Protein AF-A0A1Y2HXI1-F1 (afdb_monomer_lite)

InterPro domains:
  IPR000182 GNAT domain [PS51186] (5-114)
  IPR016181 Acyl-CoA N-acyltransferase [SSF55729] (1-112)

Structure (mmCIF, N/CA/C/O backbone):
data_AF-A0A1Y2HXI1-F1
#
_entry.id   AF-A0A1Y2HXI1-F1
#
loop_
_atom_site.group_PDB
_atom_site.id
_atom_site.type_symbol
_atom_site.label_atom_id
_atom_site.label_alt_id
_atom_site.label_comp_id
_atom_site.label_asym_id
_atom_site.label_entity_id
_atom_site.label_seq_id
_atom_site.pdbx_PDB_ins_code
_atom_site.Cartn_x
_atom_site.Cartn_y
_atom_site.Cartn_z
_atom_site.occupancy
_atom_site.B_iso_or_equiv
_atom_site.auth_seq_id
_atom_site.auth_comp_id
_atom_site.auth_asym_id
_atom_site.auth_atom_id
_atom_site.pdbx_PDB_model_num
ATOM 1 N N . MET A 1 1 ? -7.836 18.933 10.963 1.00 43.09 1 MET A N 1
ATOM 2 C CA . MET A 1 1 ? -6.425 18.506 11.028 1.00 43.09 1 MET A CA 1
ATOM 3 C C . MET A 1 1 ? -6.051 18.004 9.646 1.00 43.09 1 MET A C 1
ATOM 5 O O . MET A 1 1 ? -6.584 16.990 9.224 1.00 43.09 1 MET A O 1
ATOM 9 N N . THR A 1 2 ? -5.264 18.759 8.885 1.00 49.88 2 THR A N 1
ATOM 10 C CA . THR A 1 2 ? -4.717 18.290 7.604 1.00 49.88 2 THR A CA 1
ATOM 11 C C . THR A 1 2 ? -3.585 17.320 7.914 1.00 49.88 2 THR A C 1
ATOM 13 O O . THR A 1 2 ? -2.465 17.752 8.171 1.00 49.88 2 THR A O 1
ATOM 16 N N . SER A 1 3 ? -3.888 16.024 7.975 1.00 58.94 3 SER A N 1
ATOM 17 C CA . SER A 1 3 ? -2.860 14.986 8.052 1.00 58.94 3 SER A CA 1
ATOM 18 C C . SER A 1 3 ? -2.006 15.048 6.789 1.00 58.94 3 SER A C 1
ATOM 20 O O . SER A 1 3 ? -2.489 14.790 5.686 1.00 58.94 3 SER A O 1
ATOM 22 N N . THR A 1 4 ? -0.743 15.436 6.937 1.00 82.81 4 THR A N 1
ATOM 23 C CA . THR A 1 4 ? 0.243 15.363 5.856 1.00 82.81 4 THR A CA 1
ATOM 24 C C . THR A 1 4 ? 0.598 13.895 5.643 1.00 82.81 4 THR A C 1
ATOM 26 O O . THR A 1 4 ? 0.971 13.214 6.593 1.00 82.81 4 THR A O 1
ATOM 29 N N . VAL A 1 5 ? 0.481 13.403 4.410 1.00 88.50 5 VAL A N 1
ATOM 30 C CA . VAL A 1 5 ? 0.823 12.020 4.045 1.00 88.50 5 VAL A CA 1
ATOM 31 C C . VAL A 1 5 ? 2.219 11.989 3.432 1.00 88.50 5 VAL A C 1
ATOM 33 O O . VAL A 1 5 ? 2.502 12.756 2.511 1.00 88.50 5 VAL A O 1
ATOM 36 N N . SER A 1 6 ? 3.073 11.089 3.915 1.00 90.81 6 SER A N 1
ATOM 37 C CA . SER A 1 6 ? 4.377 10.788 3.325 1.00 90.81 6 SER A CA 1
ATOM 38 C C . SER A 1 6 ? 4.321 9.461 2.576 1.00 90.81 6 SER A C 1
ATOM 40 O O . SER A 1 6 ? 3.695 8.504 3.032 1.00 90.81 6 SER A O 1
ATOM 42 N N . TYR A 1 7 ? 4.991 9.404 1.428 1.00 91.38 7 TYR A N 1
ATOM 43 C CA . TYR A 1 7 ? 5.077 8.217 0.585 1.00 91.38 7 TYR A CA 1
ATOM 44 C C . TYR A 1 7 ? 6.536 7.811 0.451 1.00 91.38 7 TYR A C 1
ATOM 46 O O . TYR A 1 7 ? 7.392 8.654 0.178 1.00 91.38 7 TYR A O 1
ATOM 54 N N . ARG A 1 8 ? 6.820 6.519 0.592 1.00 91.44 8 ARG A N 1
ATOM 55 C CA . ARG A 1 8 ? 8.173 5.982 0.421 1.00 91.44 8 ARG A CA 1
ATOM 56 C C . ARG A 1 8 ? 8.167 4.656 -0.318 1.00 91.44 8 ARG A C 1
ATOM 58 O O . ARG A 1 8 ? 7.210 3.886 -0.237 1.00 91.44 8 ARG A O 1
ATOM 65 N N . HIS A 1 9 ? 9.247 4.439 -1.060 1.00 92.38 9 HIS A N 1
ATOM 66 C CA . HIS A 1 9 ? 9.576 3.154 -1.657 1.00 92.38 9 HIS A CA 1
ATOM 67 C C . HIS A 1 9 ? 10.152 2.246 -0.569 1.00 92.38 9 HIS A C 1
ATOM 69 O O . HIS A 1 9 ? 11.046 2.663 0.168 1.00 92.38 9 HIS A O 1
ATOM 75 N N . ILE A 1 10 ? 9.615 1.038 -0.459 1.00 92.50 10 ILE A N 1
ATOM 76 C CA . ILE A 1 10 ? 10.016 0.063 0.548 1.00 92.50 10 ILE A CA 1
ATOM 77 C C . ILE A 1 10 ? 11.309 -0.601 0.089 1.00 92.50 10 ILE A C 1
ATOM 79 O O . ILE A 1 10 ? 11.353 -1.250 -0.951 1.00 92.50 10 ILE A O 1
ATOM 83 N N . THR A 1 11 ? 12.361 -0.447 0.885 1.00 88.75 11 THR A N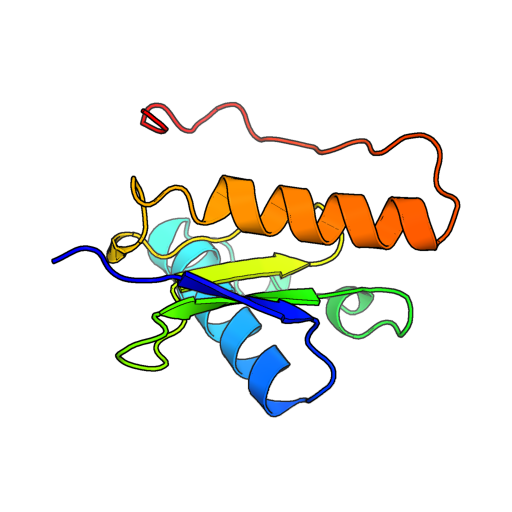 1
ATOM 84 C CA . THR A 1 11 ? 13.659 -1.102 0.662 1.00 88.75 11 THR A CA 1
ATOM 85 C C . THR A 1 11 ? 14.117 -1.924 1.865 1.00 88.75 11 THR A C 1
ATOM 87 O O . THR A 1 11 ? 15.167 -2.561 1.805 1.00 88.75 11 THR A O 1
ATOM 90 N N . THR A 1 12 ? 13.343 -1.921 2.955 1.00 90.88 12 THR A N 1
ATOM 91 C CA . THR A 1 12 ? 13.643 -2.620 4.209 1.00 90.88 12 THR A CA 1
ATOM 92 C C . THR A 1 12 ? 12.561 -3.650 4.529 1.00 90.88 12 THR A C 1
ATOM 94 O O . THR A 1 12 ? 11.398 -3.485 4.158 1.00 90.88 12 THR A O 1
ATOM 97 N N . GLU A 1 13 ? 12.932 -4.712 5.250 1.00 90.12 13 GLU A N 1
ATOM 98 C CA . GLU A 1 13 ? 11.977 -5.740 5.694 1.00 90.12 13 GLU A CA 1
ATOM 99 C C . GLU A 1 13 ? 10.945 -5.168 6.682 1.00 90.12 13 GLU A C 1
ATOM 101 O O . GLU A 1 13 ? 9.792 -5.582 6.677 1.00 90.12 13 GLU A O 1
ATOM 106 N N . GLU A 1 14 ? 11.326 -4.177 7.490 1.00 90.81 14 GLU A N 1
ATOM 107 C CA . GLU A 1 14 ? 10.436 -3.504 8.447 1.00 90.81 14 GLU A CA 1
ATOM 108 C C . GLU A 1 14 ? 9.275 -2.790 7.740 1.00 90.81 14 GLU A C 1
ATOM 110 O O . GLU A 1 14 ? 8.109 -2.967 8.097 1.00 90.81 14 GLU A O 1
ATOM 115 N N . ASP A 1 15 ? 9.575 -2.025 6.686 1.00 91.06 15 ASP A N 1
ATOM 116 C CA . ASP A 1 15 ? 8.546 -1.350 5.896 1.00 91.06 15 ASP A CA 1
ATOM 117 C C . ASP A 1 15 ? 7.701 -2.365 5.108 1.00 91.06 15 ASP A C 1
ATOM 119 O O . ASP A 1 15 ? 6.490 -2.176 4.961 1.00 91.06 15 ASP A O 1
ATOM 123 N N . LEU A 1 16 ? 8.302 -3.473 4.656 1.00 90.81 16 LEU A N 1
ATOM 124 C CA . LEU A 1 16 ? 7.576 -4.559 3.993 1.00 90.81 16 LEU A CA 1
ATOM 125 C C . LEU A 1 16 ? 6.567 -5.224 4.941 1.00 90.81 16 LEU A C 1
ATOM 127 O O . LEU A 1 16 ? 5.421 -5.460 4.559 1.00 90.81 16 LEU A O 1
ATOM 131 N N . GLN A 1 17 ? 6.950 -5.460 6.197 1.00 92.12 17 GLN A N 1
ATOM 132 C CA . GLN A 1 17 ? 6.040 -5.967 7.225 1.00 92.12 17 GLN A CA 1
ATOM 133 C C . GLN A 1 17 ? 4.896 -4.985 7.509 1.00 92.12 17 GLN A C 1
ATOM 135 O O . GLN A 1 17 ? 3.746 -5.410 7.642 1.00 92.12 17 GLN A O 1
ATOM 140 N N . LEU A 1 18 ? 5.168 -3.674 7.526 1.00 92.50 18 LEU A N 1
ATOM 141 C CA . LEU A 1 18 ? 4.116 -2.659 7.636 1.00 92.50 18 LEU A CA 1
ATOM 142 C C . LEU A 1 18 ? 3.143 -2.726 6.451 1.00 92.50 18 LEU A C 1
ATOM 144 O O . LEU A 1 18 ? 1.929 -2.731 6.660 1.00 92.50 18 LEU A O 1
ATOM 148 N N . ALA A 1 19 ? 3.638 -2.846 5.219 1.00 92.19 19 ALA A N 1
ATOM 149 C CA . ALA A 1 19 ? 2.783 -3.033 4.048 1.00 92.19 19 ALA A CA 1
ATOM 150 C C . ALA A 1 19 ? 1.923 -4.305 4.147 1.00 92.19 19 ALA A C 1
ATOM 152 O O . ALA A 1 19 ? 0.716 -4.257 3.893 1.00 92.19 19 ALA A O 1
ATOM 153 N N . PHE A 1 20 ? 2.501 -5.428 4.576 1.00 92.44 20 PHE A N 1
ATOM 154 C CA . PHE A 1 20 ? 1.748 -6.667 4.770 1.00 92.44 20 PHE A CA 1
ATOM 155 C C . PHE A 1 20 ? 0.681 -6.547 5.855 1.00 92.44 20 PHE A C 1
ATOM 157 O O . PHE A 1 20 ? -0.436 -7.002 5.630 1.00 92.44 20 PHE A O 1
ATOM 164 N N . SER A 1 21 ? 0.953 -5.857 6.966 1.00 93.25 21 SER A N 1
ATOM 165 C CA . SER A 1 21 ? -0.065 -5.629 8.001 1.00 93.25 21 SER A CA 1
ATOM 166 C C . SER A 1 21 ? -1.263 -4.816 7.490 1.00 93.25 21 SER A C 1
ATOM 168 O O . SER A 1 21 ? -2.408 -5.122 7.819 1.00 93.25 21 SER A O 1
ATOM 170 N N . VAL A 1 22 ? -1.030 -3.826 6.616 1.00 92.94 22 VAL A N 1
ATOM 171 C CA . VAL A 1 22 ? -2.114 -3.081 5.954 1.00 92.94 22 VAL A CA 1
ATOM 172 C C . VAL A 1 22 ? -2.923 -3.996 5.035 1.00 92.94 22 VAL A C 1
ATOM 174 O O . VAL A 1 22 ? -4.152 -3.919 5.021 1.00 92.94 22 VAL A O 1
ATOM 177 N N . ARG A 1 23 ? -2.255 -4.857 4.260 1.00 93.06 23 ARG A N 1
ATOM 178 C CA . ARG A 1 23 ? -2.918 -5.815 3.362 1.00 93.06 23 ARG A CA 1
ATOM 179 C C . ARG A 1 23 ? -3.725 -6.850 4.130 1.00 93.06 23 ARG A C 1
ATOM 181 O O . ARG A 1 23 ? -4.855 -7.120 3.748 1.00 93.06 23 ARG A O 1
ATOM 188 N N . GLU A 1 24 ? -3.203 -7.367 5.234 1.00 92.56 24 GLU A N 1
ATOM 189 C CA . GLU A 1 24 ? -3.933 -8.281 6.108 1.00 92.56 24 GLU A CA 1
ATOM 190 C C . GLU A 1 24 ? -5.204 -7.618 6.661 1.00 92.56 24 GLU A C 1
ATOM 192 O O . GLU A 1 24 ? -6.293 -8.179 6.575 1.00 92.56 24 GLU A O 1
ATOM 197 N N . GLU A 1 25 ? -5.110 -6.381 7.152 1.00 92.88 25 GLU A N 1
ATOM 198 C CA . GLU A 1 25 ? -6.277 -5.656 7.661 1.00 92.88 25 GLU A CA 1
ATOM 199 C C . GLU A 1 25 ? -7.350 -5.451 6.573 1.00 92.88 25 GLU A C 1
ATOM 201 O O . GLU A 1 25 ? -8.541 -5.651 6.811 1.00 92.88 25 GLU A O 1
ATOM 206 N N . VAL A 1 26 ? -6.939 -5.088 5.355 1.00 90.75 26 VAL A N 1
ATOM 207 C CA . VAL A 1 26 ? -7.858 -4.713 4.266 1.00 90.75 26 VAL A CA 1
ATOM 208 C C . VAL A 1 26 ? -8.386 -5.911 3.473 1.00 90.75 26 VAL A C 1
ATOM 210 O O . VAL A 1 26 ? -9.542 -5.898 3.047 1.00 90.75 26 VAL A O 1
ATOM 213 N N . PHE A 1 27 ? -7.558 -6.915 3.204 1.00 88.56 27 PHE A N 1
ATOM 214 C CA . PHE A 1 27 ? -7.928 -8.063 2.376 1.00 88.56 27 PHE A CA 1
ATOM 215 C C . PHE A 1 27 ? -8.373 -9.243 3.228 1.00 88.56 27 PHE A C 1
ATOM 217 O O . PHE A 1 27 ? -9.451 -9.778 2.984 1.00 88.56 27 PHE A O 1
ATOM 224 N N . VAL A 1 28 ? -7.613 -9.603 4.264 1.00 90.56 28 VAL A N 1
ATOM 225 C CA . VAL A 1 28 ? -7.960 -10.745 5.118 1.00 90.56 28 VAL A CA 1
ATOM 226 C C . VAL A 1 28 ? -9.110 -10.392 6.048 1.00 90.56 28 VAL A C 1
ATOM 228 O O . VAL A 1 28 ? -10.152 -11.037 6.006 1.00 90.56 28 VAL A O 1
ATOM 231 N N . LYS A 1 29 ? -8.964 -9.351 6.871 1.00 90.81 29 LYS A N 1
ATOM 232 C CA . LYS A 1 29 ? -9.964 -9.055 7.909 1.00 90.81 29 LYS A CA 1
ATOM 233 C C . LYS A 1 29 ? -11.204 -8.362 7.355 1.00 90.81 29 LYS A C 1
ATOM 235 O O . LYS A 1 29 ? -12.318 -8.732 7.708 1.00 90.81 29 LYS A O 1
ATOM 240 N N . GLU A 1 30 ? -11.034 -7.358 6.495 1.00 89.44 30 GLU A N 1
ATOM 241 C CA . GLU A 1 30 ? -12.173 -6.604 5.956 1.00 89.44 30 GLU A CA 1
ATOM 242 C C . GLU A 1 30 ? -12.857 -7.317 4.778 1.00 89.44 30 GLU A C 1
ATOM 244 O O . GLU A 1 30 ? -14.086 -7.362 4.729 1.00 89.44 30 GLU A O 1
ATOM 249 N N . GLN A 1 31 ? -12.095 -7.872 3.831 1.00 87.00 31 GLN A N 1
ATOM 250 C CA . GLN A 1 31 ? -12.654 -8.516 2.630 1.00 87.00 31 GLN A CA 1
ATOM 251 C C . GLN A 1 31 ? -12.778 -10.042 2.748 1.00 87.00 31 GLN A C 1
ATOM 253 O O . GLN A 1 31 ? -13.282 -10.670 1.821 1.00 87.00 31 GLN A O 1
ATOM 258 N N . ASN A 1 32 ? -12.389 -10.635 3.884 1.00 89.19 32 ASN A N 1
ATOM 259 C CA . ASN A 1 32 ? -12.442 -12.082 4.132 1.00 89.19 32 ASN A CA 1
ATOM 260 C C . ASN A 1 32 ? -11.66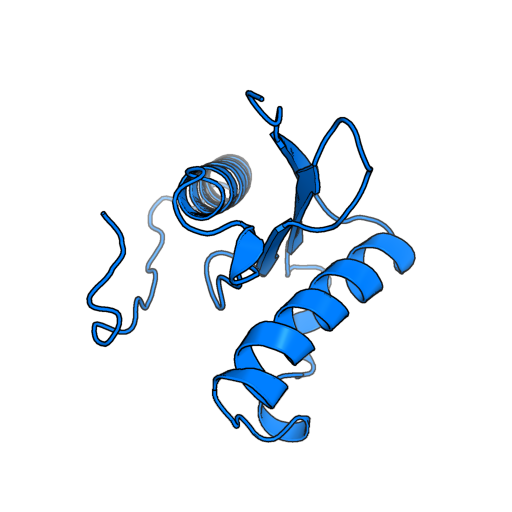8 -12.915 3.090 1.00 89.19 32 ASN A C 1
ATOM 262 O O . ASN A 1 32 ? -12.045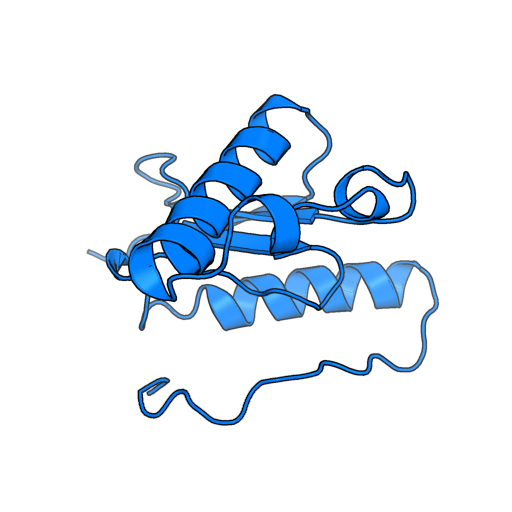 -14.046 2.786 1.00 89.19 32 ASN A O 1
ATOM 266 N N . CYS A 1 33 ? -10.584 -12.362 2.535 1.00 87.69 33 CYS A N 1
ATOM 267 C CA . CYS A 1 33 ? -9.649 -13.105 1.695 1.00 87.69 33 CYS A CA 1
ATOM 268 C C . CYS A 1 33 ? -8.855 -14.094 2.568 1.00 87.69 33 CYS A C 1
ATOM 270 O O . CYS A 1 33 ? -8.327 -13.685 3.606 1.00 87.69 33 CYS A O 1
ATOM 272 N N . PRO A 1 34 ? -8.729 -15.376 2.191 1.00 90.44 34 PRO A N 1
ATOM 273 C CA . PRO A 1 34 ? -7.873 -16.303 2.921 1.00 90.44 34 PRO A CA 1
ATOM 274 C C . PRO A 1 34 ? -6.417 -15.794 2.956 1.00 90.44 34 PRO A C 1
ATOM 276 O O . PRO A 1 34 ? -5.889 -15.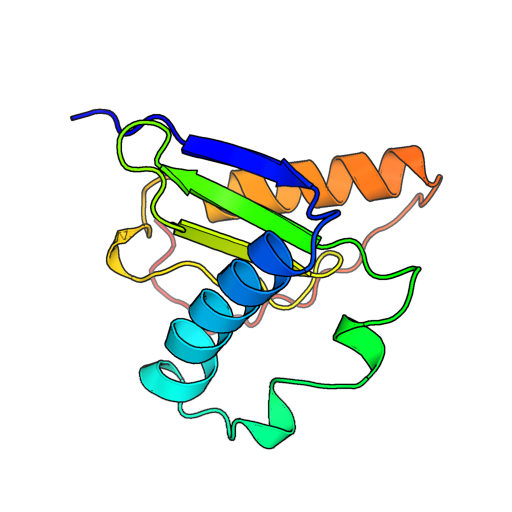438 1.898 1.00 90.44 34 PRO A O 1
ATOM 279 N N . PRO A 1 35 ? -5.743 -15.757 4.123 1.00 86.88 35 PRO A N 1
ATOM 280 C CA . PRO A 1 35 ? -4.361 -15.276 4.236 1.00 86.88 35 PRO A CA 1
ATOM 281 C C . PRO A 1 35 ? -3.396 -15.946 3.253 1.00 86.88 35 PRO A C 1
ATOM 283 O O . PRO A 1 35 ? -2.543 -15.287 2.663 1.00 86.88 35 PRO A O 1
ATOM 286 N N . GLU A 1 36 ? -3.561 -17.249 3.033 1.00 87.38 36 GLU A N 1
ATOM 287 C CA . GLU A 1 36 ? -2.762 -18.047 2.102 1.00 87.38 36 GLU A CA 1
ATOM 288 C C . GLU A 1 36 ? -2.964 -17.673 0.627 1.00 87.38 36 GLU A C 1
ATOM 290 O O . GLU A 1 36 ? -2.135 -18.017 -0.210 1.00 87.38 36 GLU A O 1
ATOM 295 N N . SER A 1 37 ? -4.069 -16.998 0.303 1.00 84.00 37 SER A N 1
ATOM 296 C CA . SER A 1 37 ? -4.366 -16.498 -1.044 1.00 84.00 37 SER A CA 1
ATOM 297 C C . SER A 1 37 ? -3.902 -15.055 -1.246 1.00 84.00 37 SER A C 1
ATOM 299 O O . SER A 1 37 ? -3.725 -14.629 -2.385 1.00 84.00 37 SER A O 1
ATOM 301 N N . GLU A 1 38 ? -3.716 -14.301 -0.159 1.00 85.69 38 GLU A N 1
ATOM 302 C CA . GLU A 1 38 ? -3.285 -12.903 -0.213 1.00 85.69 38 GLU A CA 1
ATOM 303 C C . GLU A 1 38 ? -1.773 -12.767 -0.420 1.00 85.69 38 GLU A C 1
ATOM 305 O O . GLU A 1 38 ? -1.335 -11.921 -1.201 1.00 85.69 38 GLU A O 1
ATOM 310 N N . PHE A 1 39 ? -0.978 -13.580 0.279 1.00 85.38 39 PHE A N 1
ATOM 311 C CA . PHE A 1 39 ? 0.481 -13.503 0.237 1.00 85.38 39 PHE A CA 1
ATOM 312 C C . PHE A 1 39 ? 1.058 -14.592 -0.662 1.00 85.38 39 PHE A C 1
ATOM 314 O O . PHE A 1 39 ? 0.846 -15.781 -0.429 1.00 85.38 39 PHE A O 1
ATOM 321 N N . ASP A 1 40 ? 1.839 -14.193 -1.663 1.00 85.88 40 ASP A N 1
ATOM 322 C CA . ASP A 1 40 ? 2.484 -15.122 -2.587 1.00 85.88 40 ASP A CA 1
ATOM 323 C C . ASP A 1 40 ? 3.998 -14.879 -2.696 1.00 85.88 40 ASP A C 1
ATOM 325 O O . ASP A 1 40 ? 4.584 -13.983 -2.089 1.00 85.88 40 ASP A O 1
ATOM 329 N N . HIS A 1 41 ? 4.668 -15.726 -3.474 1.00 85.50 41 HIS A N 1
ATOM 330 C CA . HIS A 1 41 ? 6.106 -15.615 -3.708 1.00 85.50 41 HIS A CA 1
ATOM 331 C C . HIS A 1 41 ? 6.490 -14.374 -4.534 1.00 85.50 41 HIS A C 1
ATOM 333 O O . HIS A 1 41 ? 7.650 -13.965 -4.488 1.00 85.50 41 HIS A O 1
ATOM 339 N N . ILE A 1 42 ? 5.546 -13.764 -5.267 1.00 85.31 42 ILE A N 1
ATOM 340 C CA . ILE A 1 42 ? 5.782 -12.572 -6.095 1.00 8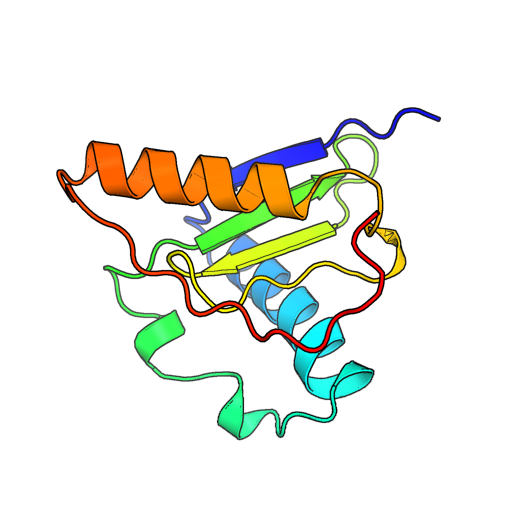5.31 42 ILE A CA 1
ATOM 341 C C . ILE A 1 42 ? 6.056 -11.366 -5.199 1.00 85.31 42 ILE A C 1
ATOM 343 O O . ILE A 1 42 ? 6.905 -10.537 -5.530 1.00 85.31 42 ILE A O 1
ATOM 347 N N . ASP A 1 43 ? 5.423 -11.311 -4.025 1.00 86.19 43 ASP A N 1
ATOM 348 C CA . ASP A 1 43 ? 5.607 -10.243 -3.040 1.00 86.19 43 ASP A CA 1
ATOM 349 C C . ASP A 1 43 ? 7.066 -10.072 -2.577 1.00 86.19 43 ASP A C 1
ATOM 351 O O . ASP A 1 43 ? 7.438 -8.991 -2.125 1.00 86.19 43 ASP A O 1
ATOM 355 N N . ARG A 1 44 ? 7.911 -11.103 -2.708 1.00 86.81 44 ARG A N 1
ATOM 356 C CA . ARG A 1 44 ? 9.334 -11.065 -2.318 1.00 86.81 44 ARG A CA 1
ATOM 357 C C . ARG A 1 44 ? 10.308 -11.129 -3.499 1.00 86.81 44 ARG A C 1
ATOM 359 O O . ARG A 1 44 ? 11.514 -11.235 -3.278 1.00 86.81 44 ARG A O 1
ATOM 366 N N . LEU A 1 45 ? 9.824 -11.076 -4.742 1.00 87.25 45 LEU A N 1
ATOM 367 C CA . LEU A 1 45 ? 10.710 -11.022 -5.905 1.00 87.25 45 LEU A CA 1
ATOM 368 C C . LEU A 1 45 ? 11.444 -9.670 -5.968 1.00 87.25 45 LEU A C 1
ATOM 370 O O . LEU A 1 45 ? 10.849 -8.638 -5.663 1.00 87.25 45 LEU A O 1
ATOM 374 N N . PRO A 1 46 ? 12.712 -9.644 -6.419 1.00 81.56 46 PRO A N 1
ATOM 375 C CA . PRO A 1 46 ? 13.520 -8.420 -6.474 1.00 81.56 46 PRO A CA 1
ATOM 376 C C . PRO A 1 46 ? 12.977 -7.366 -7.451 1.00 81.56 46 PRO A C 1
ATOM 378 O O . PRO A 1 46 ? 13.316 -6.192 -7.342 1.00 81.56 46 PRO A O 1
ATOM 381 N N . ASP A 1 47 ? 12.135 -7.780 -8.400 1.00 82.25 47 ASP A N 1
ATOM 382 C CA . ASP A 1 47 ? 11.488 -6.898 -9.371 1.00 82.25 47 ASP A CA 1
ATOM 383 C C . ASP A 1 47 ? 10.147 -6.324 -8.891 1.00 82.25 47 ASP A C 1
ATOM 385 O O . ASP A 1 47 ? 9.541 -5.526 -9.614 1.00 82.25 47 ASP A O 1
ATOM 389 N N . THR A 1 48 ? 9.690 -6.711 -7.696 1.00 85.62 48 THR A N 1
ATOM 390 C CA . THR A 1 48 ? 8.435 -6.245 -7.104 1.00 85.62 48 THR A CA 1
ATOM 391 C C . THR A 1 48 ? 8.693 -5.010 -6.245 1.00 85.62 48 THR A C 1
ATOM 393 O O . THR A 1 48 ? 9.152 -5.108 -5.110 1.00 85.62 48 THR A O 1
ATOM 396 N N . ASP A 1 49 ? 8.389 -3.830 -6.788 1.00 88.38 49 ASP A N 1
ATOM 397 C CA . ASP A 1 49 ? 8.498 -2.568 -6.057 1.00 88.38 49 ASP A CA 1
ATOM 398 C C . ASP A 1 49 ? 7.272 -2.408 -5.136 1.00 88.38 49 ASP A C 1
ATOM 400 O O . ASP A 1 49 ? 6.129 -2.475 -5.591 1.00 88.38 49 ASP A O 1
ATOM 404 N N . HIS A 1 50 ? 7.484 -2.141 -3.847 1.00 91.38 50 HIS A N 1
ATOM 405 C CA . HIS A 1 50 ? 6.396 -1.856 -2.904 1.00 91.38 50 HIS A CA 1
ATOM 406 C C . HIS A 1 50 ? 6.435 -0.402 -2.452 1.00 91.38 50 HIS A C 1
ATOM 408 O O . HIS A 1 50 ? 7.502 0.171 -2.222 1.00 91.38 50 HIS A O 1
ATOM 414 N N . PHE A 1 51 ? 5.262 0.198 -2.273 1.00 92.88 51 PHE A N 1
ATOM 415 C CA . PHE A 1 51 ? 5.137 1.560 -1.758 1.00 92.88 51 PHE A CA 1
ATOM 416 C C . PHE A 1 51 ? 4.288 1.584 -0.500 1.00 92.88 51 PHE A C 1
ATOM 418 O O . PHE A 1 51 ? 3.265 0.902 -0.418 1.00 92.88 51 PHE A O 1
ATOM 425 N N . LEU A 1 52 ? 4.691 2.415 0.457 1.00 93.88 52 LEU A N 1
ATOM 426 C CA . LEU A 1 52 ? 3.979 2.633 1.709 1.00 93.88 52 LEU A CA 1
ATOM 427 C C . LEU A 1 52 ? 3.615 4.112 1.840 1.00 93.88 52 LEU A C 1
ATOM 429 O O . LEU A 1 52 ? 4.453 4.995 1.638 1.00 93.88 52 LEU A O 1
ATOM 433 N N . ALA A 1 53 ? 2.362 4.369 2.197 1.00 93.06 53 ALA A N 1
ATOM 434 C CA . ALA A 1 53 ? 1.888 5.668 2.634 1.00 93.06 53 ALA A CA 1
ATOM 435 C C . ALA A 1 53 ? 1.782 5.661 4.155 1.00 93.06 53 ALA A C 1
ATOM 437 O O . ALA A 1 53 ? 1.169 4.760 4.730 1.00 93.06 53 ALA A O 1
ATOM 438 N N . VAL A 1 54 ? 2.348 6.677 4.794 1.00 92.25 54 VAL A N 1
ATOM 439 C CA . VAL A 1 54 ? 2.303 6.864 6.244 1.00 92.25 54 VAL A CA 1
ATOM 440 C C . VAL A 1 54 ? 1.832 8.269 6.583 1.00 92.25 54 VAL A C 1
ATOM 442 O O . VAL A 1 54 ? 2.059 9.217 5.828 1.00 92.25 54 VAL A O 1
ATOM 445 N N . ASP A 1 55 ? 1.176 8.415 7.723 1.00 90.56 55 ASP A N 1
ATOM 446 C CA . ASP A 1 55 ? 0.867 9.727 8.276 1.00 90.56 55 ASP A CA 1
ATOM 447 C C . ASP A 1 55 ? 2.165 10.364 8.792 1.00 90.56 55 ASP A C 1
ATOM 449 O O . ASP A 1 55 ? 2.852 9.796 9.638 1.00 90.56 55 ASP A O 1
ATOM 453 N N . SER A 1 56 ? 2.524 11.542 8.283 1.00 86.38 56 SER A N 1
ATOM 454 C CA . SER A 1 56 ? 3.788 12.206 8.625 1.00 86.38 56 SER A CA 1
ATOM 455 C C . SER A 1 56 ? 3.856 12.685 10.076 1.00 86.38 56 SER A C 1
ATOM 457 O O . SER A 1 56 ? 4.944 12.990 10.555 1.00 86.38 56 SER A O 1
ATOM 459 N N . SER A 1 57 ? 2.718 12.805 10.766 1.00 85.62 57 SER A N 1
ATOM 460 C CA . SER A 1 57 ? 2.659 13.277 12.153 1.00 85.62 57 SER A CA 1
ATOM 461 C C . SER A 1 57 ? 2.715 12.139 13.170 1.00 85.62 57 SER A C 1
ATOM 463 O O . SER A 1 57 ? 3.300 12.304 14.237 1.00 85.62 57 SER A O 1
ATOM 465 N N . THR A 1 58 ? 2.141 10.982 12.837 1.00 86.00 58 THR A N 1
ATOM 466 C CA . THR A 1 58 ? 2.048 9.825 13.744 1.00 86.00 58 THR A CA 1
ATOM 467 C C . THR A 1 58 ? 2.943 8.656 13.339 1.00 86.00 58 THR A C 1
ATOM 469 O O . THR A 1 58 ? 3.183 7.765 14.147 1.00 86.00 58 THR A O 1
ATOM 472 N N . GLY A 1 59 ? 3.427 8.630 12.095 1.00 85.31 59 GLY A N 1
ATOM 473 C CA . GLY A 1 59 ? 4.184 7.514 11.526 1.00 85.31 59 GLY A CA 1
ATOM 474 C C . GLY A 1 59 ? 3.335 6.281 11.199 1.00 85.31 59 GLY A C 1
ATOM 475 O O . GLY A 1 59 ? 3.882 5.278 10.743 1.00 85.31 59 GLY A O 1
ATOM 476 N N . LEU A 1 60 ? 2.016 6.335 11.413 1.00 88.94 60 LEU A N 1
ATOM 477 C CA . LEU A 1 60 ? 1.130 5.192 11.209 1.00 88.94 60 LEU A CA 1
ATOM 478 C C . LEU A 1 60 ? 0.945 4.882 9.718 1.00 88.94 60 LEU A C 1
ATOM 480 O O . LEU A 1 60 ? 0.820 5.812 8.914 1.00 88.94 60 LEU A O 1
ATOM 484 N N . PRO A 1 61 ? 0.883 3.595 9.330 1.00 91.94 61 PRO A N 1
ATOM 485 C CA . PRO A 1 61 ? 0.617 3.219 7.954 1.00 91.94 61 PRO A CA 1
ATOM 486 C C . PRO A 1 61 ? -0.824 3.571 7.576 1.00 91.94 61 PRO A C 1
ATOM 488 O O . PRO A 1 61 ? -1.759 3.349 8.337 1.00 91.94 61 PRO A O 1
ATOM 491 N N . LEU A 1 62 ? -0.997 4.131 6.383 1.00 91.50 62 LEU A N 1
ATOM 492 C CA . LEU A 1 62 ? -2.288 4.550 5.834 1.00 91.50 62 LEU A CA 1
ATOM 493 C C . LEU A 1 62 ? -2.708 3.681 4.644 1.00 91.50 62 LEU A C 1
ATOM 495 O O . LEU A 1 62 ? -3.898 3.470 4.398 1.00 91.50 62 LEU A O 1
ATOM 499 N N . GLY A 1 63 ? -1.732 3.179 3.889 1.00 92.12 63 GLY A N 1
ATOM 500 C CA . GLY A 1 63 ? -1.973 2.369 2.705 1.00 92.12 63 GLY A CA 1
ATOM 501 C C . GLY A 1 63 ? -0.691 1.834 2.080 1.00 92.12 63 GLY A C 1
ATOM 502 O O . GLY A 1 63 ? 0.397 2.338 2.354 1.00 92.12 63 GLY A O 1
ATOM 503 N N . THR A 1 64 ? -0.823 0.843 1.207 1.00 93.19 64 THR A N 1
ATOM 504 C CA . THR A 1 64 ? 0.279 0.269 0.434 1.00 93.19 64 THR A CA 1
ATOM 505 C C . THR A 1 64 ? -0.161 -0.138 -0.973 1.00 93.19 64 THR A C 1
ATOM 507 O O . THR A 1 64 ? -1.342 -0.396 -1.212 1.00 93.19 64 THR A O 1
ATOM 510 N N . ILE A 1 65 ? 0.788 -0.179 -1.911 1.00 90.12 65 ILE A N 1
ATOM 511 C CA . ILE A 1 65 ? 0.600 -0.770 -3.239 1.00 90.12 65 ILE A CA 1
ATOM 512 C C . ILE A 1 65 ? 1.867 -1.546 -3.659 1.00 90.12 65 ILE A C 1
ATOM 514 O O . ILE A 1 65 ? 2.927 -0.930 -3.812 1.00 90.12 65 ILE A O 1
ATOM 518 N N . PRO A 1 66 ? 1.792 -2.877 -3.841 1.00 85.12 66 PRO A N 1
ATOM 519 C CA . PRO A 1 66 ? 2.824 -3.651 -4.529 1.00 85.12 66 PRO A CA 1
ATOM 520 C C . PRO A 1 66 ? 2.660 -3.523 -6.051 1.00 85.12 66 PRO A C 1
ATOM 522 O O . PRO A 1 66 ? 1.597 -3.824 -6.583 1.00 85.12 66 PRO A O 1
ATOM 525 N N . SER A 1 67 ? 3.692 -3.080 -6.773 1.00 71.06 67 SER A N 1
ATOM 526 C CA . SER A 1 67 ? 3.786 -3.097 -8.245 1.00 71.06 67 SER A CA 1
ATOM 527 C C . SER A 1 67 ? 2.460 -2.848 -8.983 1.00 71.06 67 SER A C 1
ATOM 529 O O . SER A 1 67 ? 1.935 -3.738 -9.641 1.00 71.06 67 SER A O 1
ATOM 531 N N . LEU A 1 68 ? 1.885 -1.644 -8.853 1.00 66.75 68 LEU A N 1
ATOM 532 C CA . LEU A 1 68 ? 0.648 -1.205 -9.539 1.00 66.75 68 LEU A CA 1
ATOM 533 C C . LEU A 1 68 ? -0.559 -2.170 -9.481 1.00 66.75 68 LEU A C 1
ATOM 535 O O . LEU A 1 68 ? -1.506 -2.024 -10.253 1.00 66.75 68 LEU A O 1
ATOM 539 N N . GLY A 1 69 ? -0.571 -3.093 -8.519 1.00 71.50 69 GLY A N 1
ATOM 540 C CA . GLY A 1 69 ? -1.660 -4.015 -8.211 1.00 71.50 69 GLY A CA 1
ATOM 541 C C . GLY A 1 69 ? -1.911 -4.067 -6.702 1.00 71.50 69 GLY A C 1
ATOM 542 O O . GLY A 1 69 ? -1.124 -3.557 -5.917 1.00 71.50 69 GLY A O 1
ATOM 543 N N . ARG A 1 70 ? -3.043 -4.640 -6.273 1.00 81.62 70 ARG A N 1
ATOM 544 C CA . ARG A 1 70 ? -3.364 -4.872 -4.843 1.00 81.62 70 ARG A CA 1
ATOM 545 C C . ARG A 1 70 ? -3.247 -3.621 -3.951 1.00 81.62 70 ARG A C 1
ATOM 547 O O . ARG A 1 70 ? -2.727 -3.674 -2.839 1.00 81.62 70 ARG A O 1
ATOM 554 N N . LEU A 1 71 ? -3.744 -2.482 -4.439 1.00 88.44 71 LEU A N 1
ATOM 555 C CA . LEU A 1 71 ? -3.829 -1.255 -3.645 1.00 88.44 71 LEU A CA 1
ATOM 556 C C . LEU A 1 71 ? -4.695 -1.496 -2.397 1.00 88.44 71 LEU A C 1
ATOM 558 O O . LEU A 1 71 ?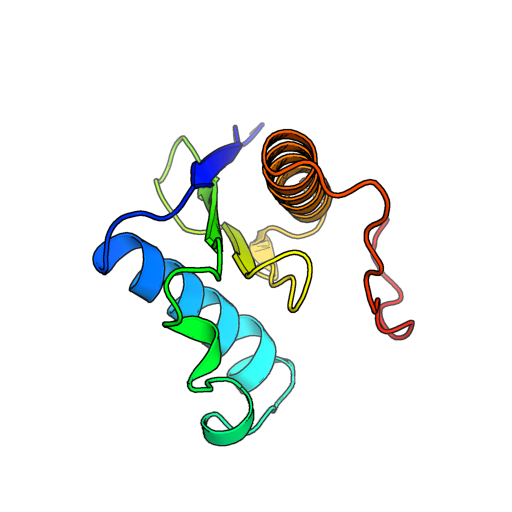 -5.892 -1.768 -2.506 1.00 88.44 71 LEU A O 1
ATOM 562 N N . ALA A 1 72 ? -4.099 -1.323 -1.221 1.00 90.44 72 ALA A N 1
ATOM 563 C CA . ALA A 1 72 ? -4.768 -1.440 0.066 1.00 90.44 72 ALA A CA 1
ATOM 564 C C . ALA A 1 72 ? -4.663 -0.118 0.828 1.00 90.44 72 ALA A C 1
ATOM 566 O O . ALA A 1 72 ? -3.571 0.397 1.040 1.00 90.44 72 ALA A O 1
ATOM 567 N N . CYS A 1 73 ? -5.796 0.422 1.277 1.00 90.44 73 CYS A N 1
ATOM 568 C CA . CYS A 1 73 ? -5.838 1.587 2.161 1.00 90.44 73 CYS A CA 1
ATOM 569 C C . CYS A 1 73 ? -6.709 1.268 3.373 1.00 90.44 73 CYS A C 1
ATOM 571 O O . CYS A 1 73 ? -7.845 0.791 3.214 1.00 90.44 73 CYS A O 1
ATOM 573 N N . LEU A 1 74 ? -6.202 1.588 4.565 1.00 88.88 74 LEU A N 1
ATOM 574 C CA . LEU A 1 74 ? -6.952 1.422 5.804 1.00 88.88 74 LEU A CA 1
ATOM 575 C C . LEU A 1 74 ? -8.231 2.253 5.755 1.00 88.88 74 LEU A C 1
ATOM 577 O O . LEU A 1 74 ? -8.260 3.354 5.201 1.00 88.88 74 LEU A O 1
ATOM 581 N N . LYS A 1 75 ? -9.301 1.740 6.367 1.00 84.62 75 LYS A N 1
ATOM 582 C CA . LYS A 1 75 ? -10.612 2.402 6.385 1.00 84.62 75 LYS A CA 1
ATOM 583 C C . LYS A 1 75 ? -10.544 3.829 6.937 1.00 84.62 75 LYS A C 1
ATOM 585 O O . LYS A 1 75 ? -11.166 4.721 6.371 1.00 84.62 75 LYS A O 1
ATOM 590 N N . ALA A 1 76 ? -9.737 4.045 7.976 1.00 83.50 76 ALA A N 1
ATOM 591 C CA . ALA A 1 76 ? -9.510 5.356 8.589 1.00 83.50 76 ALA A CA 1
ATOM 592 C C . ALA A 1 76 ? -8.806 6.366 7.661 1.00 83.50 76 ALA A C 1
ATOM 594 O O . ALA A 1 76 ? -8.864 7.566 7.902 1.00 83.50 76 ALA A O 1
ATOM 595 N N . SER A 1 77 ? -8.154 5.888 6.600 1.00 82.31 77 SER A N 1
ATOM 596 C CA . SER A 1 77 ? -7.355 6.695 5.672 1.00 82.31 77 SER A CA 1
ATOM 597 C C . SER A 1 77 ? -8.063 6.950 4.334 1.00 82.31 77 SER A C 1
ATOM 599 O O . SER A 1 77 ? -7.511 7.607 3.445 1.00 82.31 77 SER A O 1
ATOM 601 N N . ARG A 1 78 ? -9.279 6.417 4.154 1.00 83.06 78 ARG A N 1
ATOM 602 C CA . ARG A 1 78 ? -10.105 6.635 2.954 1.00 83.06 78 ARG A CA 1
ATOM 603 C C . ARG A 1 78 ? -10.617 8.079 2.925 1.00 83.06 78 ARG A C 1
ATOM 605 O O . ARG A 1 78 ? -10.809 8.694 3.966 1.00 83.06 78 ARG A O 1
ATOM 612 N N . GLY A 1 79 ? -10.778 8.643 1.727 1.00 77.06 79 GLY A N 1
ATOM 613 C CA . GLY A 1 79 ? -11.142 10.058 1.540 1.00 77.06 79 GLY A CA 1
ATOM 614 C C . GLY A 1 79 ? -9.978 11.056 1.672 1.00 77.06 79 GLY A C 1
ATOM 615 O O . GLY A 1 79 ? -10.132 12.218 1.318 1.00 77.06 79 GLY A O 1
ATOM 616 N N . LEU A 1 80 ? -8.783 10.615 2.092 1.00 79.62 80 LEU A N 1
ATOM 617 C CA . LEU A 1 80 ? -7.585 11.469 2.210 1.00 79.62 80 LEU A CA 1
ATOM 618 C C . LEU A 1 80 ? -6.729 11.531 0.929 1.00 79.62 80 LEU A C 1
ATOM 620 O O . LEU A 1 80 ? -5.640 12.097 0.929 1.00 79.62 80 LEU A O 1
ATOM 624 N N . GLY A 1 81 ? -7.165 10.896 -0.164 1.00 83.50 81 GLY A N 1
ATOM 625 C CA . GLY A 1 81 ? -6.408 10.848 -1.424 1.00 83.50 81 GLY A CA 1
ATOM 626 C C . GLY A 1 81 ? -5.175 9.927 -1.422 1.00 83.50 81 GLY A C 1
ATOM 627 O O . GLY A 1 81 ? -4.456 9.886 -2.420 1.00 83.50 81 GLY A O 1
ATOM 628 N N . VAL A 1 82 ? -4.956 9.142 -0.357 1.00 87.12 82 VAL A N 1
ATOM 629 C CA . VAL A 1 82 ? -3.802 8.228 -0.187 1.00 87.12 82 VAL A CA 1
ATOM 630 C C . VAL A 1 82 ? -3.637 7.266 -1.367 1.00 87.12 82 VAL A C 1
ATOM 632 O O . VAL A 1 82 ? -2.537 7.107 -1.893 1.00 87.12 82 VAL A O 1
ATOM 635 N N . GLY A 1 83 ? -4.737 6.666 -1.835 1.00 84.81 83 GLY A N 1
ATOM 636 C CA . GLY A 1 83 ? -4.699 5.713 -2.949 1.00 84.81 83 GLY A CA 1
ATOM 637 C C . GLY A 1 83 ? -4.185 6.332 -4.251 1.00 84.81 83 GLY A C 1
ATOM 638 O O . GLY A 1 83 ? -3.365 5.735 -4.943 1.00 84.81 83 GLY A O 1
ATOM 639 N N . LYS A 1 84 ? -4.590 7.575 -4.547 1.00 84.25 84 LYS A N 1
ATOM 640 C CA . LYS A 1 84 ? -4.107 8.313 -5.721 1.00 84.25 84 LYS A CA 1
ATOM 641 C C . LYS A 1 84 ? -2.606 8.592 -5.621 1.00 84.25 84 LYS A C 1
ATOM 643 O O . LYS A 1 84 ? -1.898 8.431 -6.610 1.00 84.25 84 LYS A O 1
ATOM 648 N N . GLY A 1 85 ? -2.118 8.982 -4.441 1.00 85.94 85 GLY A N 1
ATOM 649 C CA . GLY A 1 85 ? -0.690 9.220 -4.210 1.00 85.94 85 GLY A CA 1
ATOM 650 C C . GLY A 1 85 ? 0.160 7.962 -4.405 1.00 85.94 85 GLY A C 1
ATOM 651 O O . GLY A 1 85 ? 1.174 8.008 -5.101 1.00 85.94 85 GLY A O 1
ATOM 652 N N . LEU A 1 86 ? -0.300 6.824 -3.880 1.00 88.06 86 LEU A N 1
ATOM 653 C CA . LEU A 1 86 ? 0.355 5.524 -4.051 1.00 88.06 86 LEU A CA 1
ATOM 654 C C . LEU A 1 86 ? 0.447 5.107 -5.527 1.00 88.06 86 LEU A C 1
ATOM 656 O O . LEU A 1 86 ? 1.522 4.738 -5.996 1.00 88.06 86 LEU A O 1
ATOM 660 N N . VAL A 1 87 ? -0.649 5.234 -6.282 1.00 86.81 87 VAL A N 1
ATOM 661 C CA . VAL A 1 87 ? -0.666 4.922 -7.722 1.00 86.81 87 VAL A CA 1
ATOM 662 C C . VAL A 1 87 ? 0.281 5.833 -8.507 1.00 86.81 87 VAL A C 1
ATOM 664 O O . VAL A 1 87 ? 1.005 5.351 -9.374 1.00 86.81 87 VAL A O 1
ATOM 667 N N . LEU A 1 88 ? 0.325 7.134 -8.196 1.00 85.06 88 LEU A N 1
ATOM 668 C CA . LEU A 1 88 ? 1.239 8.075 -8.854 1.00 85.06 88 LEU A CA 1
ATOM 669 C C . LEU A 1 88 ? 2.713 7.721 -8.609 1.00 85.06 88 LEU A C 1
ATOM 671 O O . LEU A 1 88 ? 3.516 7.788 -9.540 1.00 85.06 88 LEU A O 1
ATOM 675 N N . MET A 1 89 ? 3.064 7.315 -7.387 1.00 84.50 89 MET A N 1
ATOM 676 C CA . MET A 1 89 ? 4.423 6.881 -7.048 1.00 84.50 89 MET A CA 1
ATOM 677 C C . MET A 1 89 ? 4.815 5.610 -7.798 1.00 84.50 89 MET A C 1
ATOM 679 O O . MET A 1 89 ? 5.877 5.562 -8.420 1.00 84.50 89 MET A O 1
ATOM 683 N N . ALA A 1 90 ? 3.932 4.613 -7.808 1.00 85.88 90 ALA A N 1
ATOM 684 C CA . ALA A 1 90 ? 4.183 3.368 -8.515 1.00 85.88 90 ALA A CA 1
ATOM 685 C C . ALA A 1 90 ? 4.272 3.581 -10.039 1.00 85.88 90 ALA A C 1
ATOM 687 O O . ALA A 1 90 ? 5.156 3.033 -10.697 1.00 85.88 90 ALA A O 1
ATOM 688 N N . HIS A 1 91 ? 3.436 4.460 -10.602 1.00 84.44 91 HIS A N 1
ATOM 689 C CA . HIS A 1 91 ? 3.525 4.860 -12.007 1.00 84.44 91 HIS A CA 1
ATOM 690 C C . HIS A 1 91 ? 4.852 5.557 -12.330 1.00 84.44 91 HIS A C 1
ATOM 692 O O . HIS A 1 91 ? 5.491 5.226 -13.327 1.00 84.44 91 HIS A O 1
ATOM 698 N N . LYS A 1 92 ? 5.302 6.491 -11.481 1.00 84.56 92 LYS A N 1
ATOM 699 C CA . LYS A 1 92 ? 6.596 7.164 -11.657 1.00 84.56 92 LYS A CA 1
ATOM 700 C C . LYS A 1 92 ? 7.749 6.157 -11.676 1.00 84.56 92 LYS A C 1
ATOM 702 O O . LYS A 1 92 ? 8.606 6.240 -12.550 1.00 84.56 92 LYS A O 1
ATOM 707 N N . ARG A 1 93 ? 7.726 5.168 -10.780 1.00 85.50 93 ARG A N 1
ATOM 708 C CA . ARG A 1 93 ? 8.734 4.103 -10.730 1.00 85.50 93 ARG A CA 1
ATOM 709 C C . ARG A 1 93 ? 8.767 3.259 -12.003 1.00 85.50 93 ARG A C 1
ATOM 711 O O . ARG A 1 93 ? 9.844 2.963 -12.512 1.00 85.50 93 ARG A O 1
ATOM 718 N N . LEU A 1 94 ? 7.609 2.885 -12.545 1.00 81.69 94 LEU A N 1
ATOM 719 C CA . LEU A 1 94 ? 7.569 2.134 -13.801 1.00 81.69 94 LEU A CA 1
ATOM 720 C C . LEU A 1 94 ? 8.017 2.971 -15.001 1.00 81.69 94 LEU A C 1
ATOM 722 O O . LEU A 1 94 ? 8.707 2.448 -15.876 1.00 81.69 94 LEU A O 1
ATOM 726 N N . ALA A 1 95 ? 7.694 4.265 -15.018 1.00 81.94 95 ALA A N 1
ATOM 727 C CA . ALA A 1 95 ? 8.205 5.182 -16.032 1.00 81.94 95 ALA A CA 1
ATOM 728 C C . ALA A 1 95 ? 9.742 5.281 -15.976 1.00 81.94 95 ALA A C 1
ATOM 730 O O . ALA A 1 95 ? 10.393 5.216 -17.016 1.00 81.94 95 ALA A O 1
ATOM 731 N N . GLU A 1 96 ? 10.334 5.347 -14.778 1.00 83.38 96 GLU A N 1
ATOM 732 C CA . GLU A 1 96 ? 11.795 5.304 -14.580 1.00 83.38 96 GLU A CA 1
ATOM 733 C C . GLU A 1 96 ? 12.419 3.981 -15.052 1.00 83.38 96 GLU A C 1
ATOM 735 O O . GLU A 1 96 ? 13.545 3.971 -15.545 1.00 83.38 96 GLU A O 1
ATOM 740 N N . ARG A 1 97 ? 11.686 2.866 -14.952 1.00 80.25 97 ARG A N 1
ATOM 741 C CA . ARG A 1 97 ? 12.104 1.554 -15.479 1.00 80.25 97 ARG A CA 1
ATOM 742 C C . ARG A 1 97 ? 11.868 1.396 -16.992 1.00 80.25 97 ARG A C 1
ATOM 744 O O . ARG A 1 97 ? 12.199 0.350 -17.541 1.00 80.25 97 ARG A O 1
ATOM 751 N N . GLY A 1 98 ? 11.326 2.409 -17.672 1.00 78.06 98 GLY A N 1
ATOM 752 C CA . GLY A 1 98 ? 11.128 2.415 -19.126 1.00 78.06 98 GLY A CA 1
ATOM 753 C C . GLY A 1 98 ? 9.857 1.711 -19.615 1.00 78.06 98 GLY A C 1
ATOM 754 O O . GLY A 1 98 ? 9.730 1.442 -20.810 1.00 78.06 98 GLY A O 1
ATOM 755 N N . PHE A 1 99 ? 8.899 1.413 -18.732 1.00 71.12 99 PHE A N 1
ATOM 756 C CA . PHE A 1 99 ? 7.626 0.819 -19.142 1.00 71.12 99 PHE A CA 1
ATOM 757 C C . PHE A 1 99 ? 6.702 1.880 -19.760 1.00 71.12 99 PHE A C 1
ATOM 759 O O . PHE A 1 99 ? 6.338 2.860 -19.116 1.00 71.12 99 PHE A O 1
ATOM 766 N N . ALA A 1 100 ? 6.284 1.665 -21.012 1.00 56.41 100 ALA A N 1
ATOM 767 C CA . ALA A 1 100 ? 5.449 2.608 -21.767 1.00 56.41 100 ALA A CA 1
ATOM 768 C C . ALA A 1 100 ? 3.936 2.471 -21.501 1.00 56.41 100 ALA A C 1
ATOM 770 O O . ALA A 1 100 ? 3.157 3.346 -21.880 1.00 56.41 100 ALA A O 1
ATOM 771 N N . LYS A 1 101 ? 3.497 1.364 -20.889 1.00 53.47 101 LYS A N 1
ATOM 772 C CA . LYS A 1 101 ? 2.083 1.079 -20.623 1.00 53.47 101 LYS A CA 1
ATOM 773 C C . LYS A 1 101 ? 1.935 0.280 -19.337 1.00 53.47 101 LYS A C 1
ATOM 775 O O . LYS A 1 101 ? 2.577 -0.752 -19.170 1.00 53.47 101 LYS A O 1
ATOM 780 N N . VAL A 1 102 ? 1.045 0.745 -18.470 1.00 59.00 102 VAL A N 1
ATOM 781 C CA . VAL A 1 102 ? 0.668 0.070 -17.230 1.00 59.00 102 VAL A CA 1
ATOM 782 C C . VAL A 1 102 ? -0.784 -0.367 -17.353 1.00 59.00 102 VAL A C 1
ATOM 784 O O . VAL A 1 102 ? -1.647 0.448 -17.672 1.00 59.00 102 VAL A O 1
ATOM 787 N N . VAL A 1 103 ? -1.056 -1.646 -17.108 1.00 56.59 103 VAL A N 1
ATOM 788 C CA . VAL A 1 103 ? -2.421 -2.166 -16.986 1.00 56.59 103 VAL A CA 1
ATOM 789 C C . VAL A 1 103 ? -2.691 -2.380 -15.504 1.00 56.59 103 VAL A C 1
ATOM 791 O O . VAL A 1 103 ? -1.997 -3.160 -14.861 1.00 56.59 103 VAL A O 1
ATOM 794 N N . ILE A 1 104 ? -3.679 -1.666 -14.968 1.00 57.91 104 ILE A N 1
ATOM 795 C CA . ILE A 1 104 ? -4.144 -1.838 -13.592 1.00 57.91 104 ILE A CA 1
ATOM 796 C C . ILE A 1 104 ? -5.491 -2.545 -13.664 1.00 57.91 104 ILE A C 1
ATOM 798 O O . ILE A 1 104 ? -6.427 -2.038 -14.284 1.00 57.91 104 ILE A O 1
ATOM 802 N N . HIS A 1 105 ? -5.600 -3.699 -13.015 1.00 53.41 105 HIS A N 1
ATOM 803 C CA . HIS A 1 105 ? -6.890 -4.331 -12.776 1.00 53.41 105 HIS A CA 1
ATOM 804 C C . HIS A 1 105 ? -7.514 -3.686 -11.536 1.00 53.41 105 HIS A C 1
ATOM 806 O O . HIS A 1 105 ? -7.170 -4.027 -10.405 1.00 53.41 105 HIS A O 1
ATOM 812 N N . ALA A 1 106 ? -8.395 -2.710 -11.750 1.00 53.78 106 ALA A N 1
ATOM 813 C CA . ALA A 1 106 ? -9.270 -2.198 -10.704 1.00 53.78 106 ALA A CA 1
ATOM 814 C C . ALA A 1 106 ? -10.527 -3.075 -10.655 1.00 53.78 106 ALA A C 1
ATOM 816 O O . ALA A 1 106 ? -11.153 -3.310 -11.686 1.00 53.78 106 ALA A O 1
ATOM 817 N N . GLN A 1 107 ? -10.889 -3.579 -9.476 1.00 51.44 107 GLN A N 1
ATOM 818 C CA . GLN A 1 107 ? -12.191 -4.218 -9.287 1.00 51.44 107 GLN A CA 1
ATOM 819 C C . GLN A 1 107 ? -13.266 -3.126 -9.206 1.00 51.44 107 GLN A C 1
ATOM 821 O O . GLN A 1 107 ? -13.137 -2.195 -8.411 1.00 51.44 107 GLN A O 1
ATOM 826 N N . GLU A 1 108 ? -14.313 -3.238 -10.027 1.00 44.88 108 GLU A N 1
ATOM 827 C CA . GLU A 1 108 ? -15.407 -2.255 -10.130 1.00 44.88 108 GLU A CA 1
ATOM 828 C C . GLU A 1 108 ? -16.395 -2.259 -8.943 1.00 44.88 108 GLU A C 1
ATOM 830 O O . GLU A 1 108 ? -17.320 -1.454 -8.925 1.00 44.88 108 GLU A O 1
ATOM 835 N N . ASP A 1 109 ? -16.172 -3.052 -7.892 1.00 43.12 109 ASP A N 1
ATOM 836 C CA . ASP A 1 109 ? -17.087 -3.149 -6.741 1.00 43.12 109 ASP A CA 1
ATOM 837 C C . ASP A 1 109 ? -16.640 -2.347 -5.508 1.00 43.12 109 ASP A C 1
ATOM 839 O O . ASP A 1 109 ? -16.632 -2.837 -4.377 1.00 43.12 109 ASP A O 1
ATOM 843 N N . LYS A 1 110 ? -16.292 -1.068 -5.687 1.00 45.88 110 LYS A N 1
ATOM 844 C CA . LYS A 1 110 ? -16.207 -0.120 -4.559 1.00 45.88 110 LYS A CA 1
ATOM 845 C C . LYS A 1 110 ? -16.922 1.187 -4.883 1.00 45.88 110 LYS A C 1
ATOM 847 O O . LYS A 1 110 ? -16.300 2.219 -5.132 1.00 45.88 110 LYS A O 1
ATOM 852 N N . GLN A 1 111 ? -18.255 1.147 -4.813 1.00 40.81 111 GLN A N 1
ATOM 853 C CA . GLN A 1 111 ? -19.053 2.343 -4.544 1.00 40.81 111 GLN A CA 1
ATOM 854 C C . GLN A 1 111 ? -18.518 3.003 -3.260 1.00 40.81 111 GLN A C 1
ATOM 856 O O . GLN A 1 111 ? -18.559 2.400 -2.190 1.00 40.81 111 GLN A O 1
ATOM 861 N N . GLY A 1 112 ? -17.973 4.219 -3.369 1.00 38.31 112 GLY A N 1
ATOM 862 C CA . GLY A 1 112 ? -17.531 5.005 -2.209 1.00 38.31 112 GLY A CA 1
ATOM 863 C C . GLY A 1 112 ? -16.169 5.693 -2.315 1.00 38.31 112 GLY A C 1
ATOM 864 O O . GLY A 1 112 ? -15.728 6.277 -1.329 1.00 38.31 112 GLY A O 1
ATOM 865 N N . PHE A 1 113 ? -15.493 5.668 -3.468 1.00 39.78 113 PHE A N 1
ATOM 866 C CA . PHE A 1 113 ? -14.361 6.570 -3.722 1.00 39.78 113 PHE A CA 1
ATOM 867 C C . PHE A 1 113 ? -14.860 7.927 -4.243 1.00 39.78 113 PHE A C 1
ATOM 869 O O . PHE A 1 113 ? -14.711 8.243 -5.421 1.00 39.78 113 PHE A O 1
ATOM 876 N N . THR A 1 114 ? -15.452 8.721 -3.355 1.00 35.09 114 THR A N 1
ATOM 877 C CA . THR A 1 114 ? -15.702 10.160 -3.548 1.00 35.09 114 THR A CA 1
ATOM 878 C C . THR A 1 114 ? -15.335 10.903 -2.284 1.00 35.09 114 THR A C 1
ATOM 880 O O . THR A 1 114 ? -15.646 10.365 -1.198 1.00 35.09 114 THR A O 1
#

pLDDT: mean 80.99, std 14.96, range [35.09, 93.88]

Sequence (114 aa):
MTSTVSYRHITTEEDLQLAFSVREEVFVKEQNCPPESEFDHIDRLPDTDHFLAVDSSTGLPLGTIPSLGRLACLKASRGLGVGKGLVLMAHKRLAERGFAKVVIHAQEDKQGFT

Radius of gyration: 13.71 Å; chains: 1; bounding box: 33×37×36 Å

Secondary structure (DSSP, 8-state):
----EEEEE--SHHHHHHHHHHHIIIIIIIT---HHHH--GGGGSTT--EEEEEETTT--EEEEEETTS--EE-GGGTTTTHHHHHHHHHHHHHHHTT-S-------S--TT--

Organism: NCBI:txid765915

Foldseek 3Di:
DLQDKDKDKDPDVVVLVLQVVLLCVFCCVVVVHDPVRSDDPLSPDPPWIKMWIARPVPRHTAWIDIQLESTGGDPVNAPSCRSVVRNVVSVVVVVVVVDPDDDHDDDPPDDPND